Protein AF-A0A3D2F6R0-F1 (afdb_monomer_lite)

Sequence (91 aa):
AKELNLNTIFVVFVDASLALIELKQRQRQLTNSGVDFAQHDFAAMGKAFGGNGHTVHTRDELRVALKAAQKAQEFTVIAAVIEKGAYDGRI

pLDDT: mean 86.97, std 10.98, range [60.59, 98.25]

Secondary structure (DSSP, 8-state):
-GGGT---EEEEEE-SB-HHHHHHHHHTT----S-B-----HHHHHHHTTSEEEEESSHHHHHHHHHHHTT-SS-EEEEEE--TTTTTTT-

Foldseek 3Di:
DVVVQDLAEAEAEDAQFPLVVQVVCVVVVHPDPDTGHDDDQVQVVCVVVPAGGEEDADPVSVVVQVVVSVPDSGYYYYYHYDYRCNCPPVD

Structure (mmCIF, N/CA/C/O backbone):
data_AF-A0A3D2F6R0-F1
#
_entry.id   AF-A0A3D2F6R0-F1
#
loop_
_atom_site.group_PDB
_atom_site.id
_atom_site.type_symbol
_atom_site.label_atom_id
_atom_site.label_alt_id
_atom_site.label_comp_id
_atom_site.label_asym_id
_atom_site.label_entity_id
_atom_site.label_seq_id
_atom_site.pdbx_PDB_ins_code
_atom_site.Cartn_x
_atom_site.Cartn_y
_atom_site.Cartn_z
_atom_site.occupancy
_atom_site.B_iso_or_equiv
_atom_site.auth_seq_id
_atom_site.auth_comp_id
_atom_site.auth_asym_id
_atom_site.auth_atom_id
_atom_site.pdbx_PDB_model_num
ATOM 1 N N . ALA A 1 1 ? 3.354 5.640 14.744 1.00 87.06 1 ALA A N 1
ATOM 2 C CA . ALA A 1 1 ? 1.875 5.631 14.645 1.00 87.06 1 ALA A CA 1
ATOM 3 C C . ALA A 1 1 ? 1.254 4.851 15.799 1.00 87.06 1 ALA A C 1
ATOM 5 O O . ALA A 1 1 ? 0.522 5.458 16.569 1.00 87.06 1 ALA A O 1
ATOM 6 N N . LYS A 1 2 ? 1.607 3.567 15.974 1.00 92.44 2 LYS A N 1
ATOM 7 C C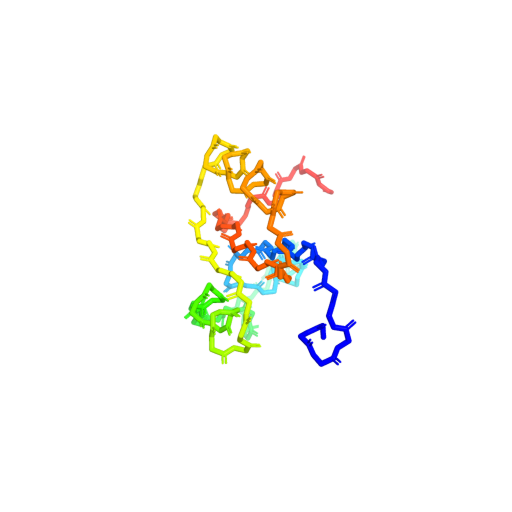A . LYS A 1 2 ? 1.124 2.734 17.087 1.00 92.44 2 LYS A CA 1
ATOM 8 C C . LYS A 1 2 ? 1.350 3.338 18.473 1.00 92.44 2 LYS A C 1
ATOM 10 O O . LYS A 1 2 ? 0.408 3.484 19.231 1.00 92.44 2 LYS A O 1
ATOM 15 N N . GLU A 1 3 ? 2.582 3.741 18.772 1.00 93.69 3 GLU A N 1
ATOM 16 C CA . GLU A 1 3 ? 2.960 4.320 20.075 1.00 93.69 3 GLU A CA 1
ATOM 17 C C . GLU A 1 3 ? 2.188 5.603 20.420 1.00 93.69 3 GLU A C 1
ATOM 19 O O . GLU A 1 3 ? 2.048 5.958 21.583 1.00 93.69 3 GLU A O 1
ATOM 24 N N . LEU A 1 4 ? 1.662 6.283 19.398 1.00 95.00 4 LEU A N 1
ATOM 25 C CA . LEU A 1 4 ? 0.868 7.502 19.521 1.00 95.00 4 LEU A CA 1
ATOM 26 C C . LEU A 1 4 ? -0.645 7.231 19.417 1.00 95.00 4 LEU A C 1
ATOM 28 O O . LEU A 1 4 ? -1.420 8.180 19.367 1.00 95.00 4 LEU A O 1
ATOM 32 N N . ASN A 1 5 ? -1.064 5.960 19.346 1.00 92.94 5 ASN A N 1
ATOM 33 C CA . ASN A 1 5 ? -2.451 5.519 19.149 1.00 92.94 5 ASN A CA 1
ATOM 34 C C . ASN A 1 5 ? -3.150 6.205 17.960 1.00 92.94 5 ASN A C 1
ATOM 36 O O . ASN A 1 5 ? -4.320 6.577 18.028 1.00 92.94 5 ASN A O 1
ATOM 40 N N . LEU A 1 6 ? -2.414 6.408 16.865 1.00 94.69 6 LEU A N 1
ATOM 41 C CA . LEU A 1 6 ? -2.960 7.009 15.650 1.00 94.69 6 LEU A CA 1
ATOM 42 C C . LEU A 1 6 ? -3.628 5.943 14.781 1.00 94.69 6 LEU A C 1
ATOM 44 O O . LEU A 1 6 ? -3.073 4.864 14.581 1.00 94.69 6 LEU A O 1
ATOM 48 N N . ASN A 1 7 ? -4.750 6.299 14.158 1.00 94.62 7 ASN A N 1
ATOM 49 C CA . ASN A 1 7 ? -5.463 5.484 13.170 1.00 94.62 7 ASN A CA 1
ATOM 50 C C . ASN A 1 7 ? -5.156 5.903 11.717 1.00 94.62 7 ASN A C 1
ATOM 52 O O . ASN A 1 7 ? -5.988 5.780 10.820 1.00 94.62 7 ASN A O 1
ATOM 56 N N . THR A 1 8 ? -3.953 6.431 11.475 1.00 96.94 8 THR A N 1
ATOM 57 C CA . THR A 1 8 ? -3.527 6.924 10.159 1.00 96.94 8 THR A CA 1
ATOM 58 C C . THR A 1 8 ? -3.581 5.829 9.091 1.00 96.94 8 THR A C 1
ATOM 60 O O . THR A 1 8 ? -3.153 4.696 9.317 1.00 96.94 8 THR A O 1
ATOM 63 N N . ILE A 1 9 ? -4.061 6.186 7.900 1.00 97.62 9 ILE A N 1
ATOM 64 C CA . ILE A 1 9 ? -4.106 5.301 6.734 1.00 97.62 9 ILE A CA 1
ATOM 65 C C . ILE A 1 9 ? -2.913 5.628 5.834 1.00 97.62 9 ILE A C 1
ATOM 67 O O . ILE A 1 9 ? -2.837 6.716 5.269 1.00 97.62 9 ILE A O 1
ATOM 71 N N . PHE A 1 10 ? -1.992 4.681 5.688 1.00 96.62 10 PHE A N 1
ATOM 72 C CA . PHE A 1 10 ? -0.856 4.764 4.778 1.00 96.62 10 PHE A CA 1
ATOM 73 C C . PHE A 1 10 ? -1.177 3.992 3.502 1.00 96.62 10 PHE A C 1
ATOM 75 O O . PHE A 1 10 ? -1.413 2.786 3.554 1.00 96.62 10 PHE A O 1
ATOM 82 N N . VAL A 1 11 ? -1.165 4.67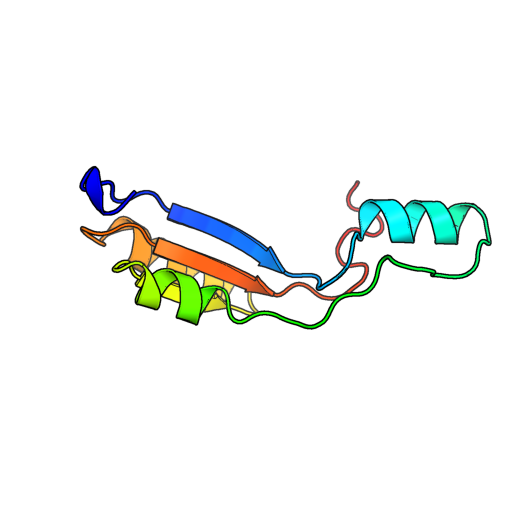1 2.357 1.00 95.94 11 VAL A N 1
ATOM 83 C CA . VAL A 1 11 ? -1.294 4.031 1.042 1.00 95.94 11 VAL A CA 1
ATOM 84 C C . VAL A 1 11 ? 0.070 4.052 0.369 1.00 95.94 11 VAL A C 1
ATOM 86 O O . VAL A 1 11 ? 0.626 5.121 0.128 1.00 95.94 11 VAL A O 1
ATOM 89 N N . VAL A 1 12 ? 0.610 2.871 0.087 1.00 93.38 12 VAL A N 1
ATOM 90 C CA . VAL A 1 12 ? 1.909 2.686 -0.562 1.00 93.38 12 VAL A CA 1
ATOM 91 C C . VAL A 1 12 ? 1.657 2.171 -1.971 1.00 93.38 12 VAL A C 1
ATOM 93 O O . VAL A 1 12 ? 1.142 1.068 -2.129 1.00 93.38 12 VAL A O 1
ATOM 96 N N . PHE A 1 13 ? 2.006 2.952 -2.992 1.00 90.12 13 PHE A N 1
ATOM 97 C CA . PHE A 1 13 ? 1.991 2.472 -4.374 1.00 90.12 13 PHE A CA 1
ATOM 98 C C . PHE A 1 13 ? 3.243 1.635 -4.626 1.00 90.12 13 PHE A C 1
ATOM 100 O O . PHE A 1 13 ? 4.357 2.142 -4.524 1.00 90.12 13 PHE A O 1
ATOM 107 N N . VAL A 1 14 ? 3.054 0.348 -4.907 1.00 88.38 14 VAL A N 1
ATOM 108 C CA . VAL A 1 14 ? 4.137 -0.624 -5.069 1.00 88.38 14 VAL A CA 1
ATOM 109 C C . VAL A 1 14 ? 4.292 -0.950 -6.549 1.00 88.38 14 VAL A C 1
ATOM 111 O O . VAL A 1 14 ? 3.495 -1.702 -7.102 1.00 88.38 14 VAL A O 1
ATOM 114 N N . ASP A 1 15 ? 5.329 -0.398 -7.174 1.00 83.31 15 ASP A N 1
ATOM 115 C CA . ASP A 1 15 ? 5.764 -0.673 -8.556 1.00 83.31 15 ASP A CA 1
ATOM 116 C C . ASP A 1 15 ? 7.074 -1.487 -8.621 1.00 83.31 15 ASP A C 1
ATOM 118 O O . ASP A 1 15 ? 7.511 -1.880 -9.705 1.00 83.31 15 ASP A O 1
ATOM 122 N N . ALA A 1 16 ? 7.695 -1.742 -7.459 1.00 76.00 16 ALA A N 1
ATOM 123 C CA . ALA A 1 16 ? 8.998 -2.395 -7.308 1.00 76.00 16 ALA A CA 1
ATOM 124 C C . ALA A 1 16 ? 10.105 -1.755 -8.171 1.00 76.00 16 ALA A C 1
ATOM 126 O O . 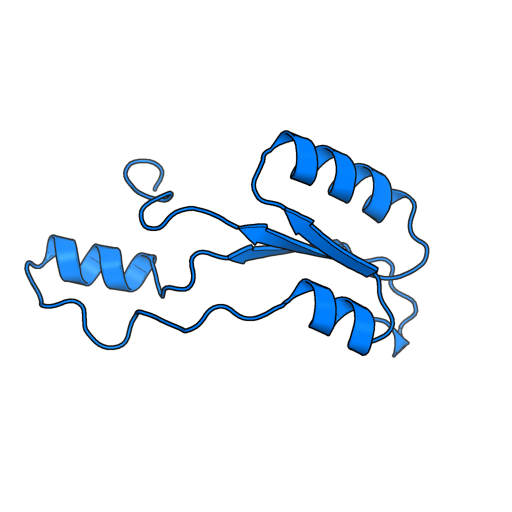ALA A 1 16 ? 11.025 -2.440 -8.624 1.00 76.00 16 ALA A O 1
ATOM 127 N N . SER A 1 17 ? 10.015 -0.443 -8.412 1.00 70.38 17 SER A N 1
ATOM 128 C CA . SER A 1 17 ? 10.976 0.288 -9.230 1.00 70.38 17 SER A CA 1
ATOM 129 C C . SER A 1 17 ? 11.111 1.745 -8.780 1.00 70.38 17 SER A C 1
ATOM 131 O O . SER A 1 17 ? 10.169 2.348 -8.283 1.00 70.38 17 SER A O 1
ATOM 133 N N . LEU A 1 18 ? 12.263 2.377 -9.007 1.00 70.75 18 LEU A N 1
ATOM 134 C CA . LEU A 1 18 ? 12.334 3.842 -9.040 1.00 70.75 18 LEU A CA 1
ATOM 135 C C . LEU A 1 18 ? 11.725 4.330 -10.360 1.00 70.75 18 LEU A C 1
ATOM 137 O O . LEU A 1 18 ? 12.445 4.840 -11.220 1.00 70.75 18 LEU A O 1
ATOM 141 N N . ALA A 1 19 ? 10.408 4.180 -10.528 1.00 68.50 19 ALA A N 1
ATOM 142 C CA . ALA A 1 19 ? 9.739 4.322 -11.823 1.00 68.50 19 ALA A CA 1
ATOM 143 C C . ALA A 1 19 ? 9.994 5.675 -12.513 1.00 68.50 19 ALA A C 1
ATOM 145 O O . ALA A 1 19 ? 10.130 5.740 -13.729 1.00 68.50 19 ALA A O 1
ATOM 146 N N . LEU A 1 20 ? 10.148 6.770 -11.758 1.00 75.25 20 LEU A N 1
ATOM 147 C CA . LEU A 1 20 ? 10.473 8.085 -12.334 1.00 75.25 20 LEU A CA 1
ATOM 148 C C . LEU A 1 20 ? 11.919 8.196 -12.844 1.00 75.25 20 LEU A C 1
ATOM 150 O O . LEU A 1 20 ? 12.207 9.000 -13.733 1.00 75.25 20 LEU A O 1
ATOM 154 N N . ILE A 1 21 ? 12.845 7.436 -12.259 1.00 75.38 21 ILE A N 1
ATOM 155 C CA . ILE A 1 21 ? 14.239 7.375 -12.707 1.00 75.38 21 ILE A CA 1
ATOM 156 C C . ILE A 1 21 ? 14.347 6.417 -13.892 1.00 75.38 21 ILE A C 1
ATOM 158 O O . ILE A 1 21 ? 15.002 6.763 -14.872 1.00 75.38 21 ILE A O 1
ATOM 162 N N . GLU A 1 22 ? 13.652 5.278 -13.842 1.00 79.19 22 GLU A N 1
ATOM 163 C CA . GLU A 1 22 ? 13.507 4.350 -14.970 1.00 79.19 22 GLU A CA 1
ATOM 164 C C . GLU A 1 22 ? 12.962 5.079 -16.207 1.00 79.19 22 GLU A C 1
ATOM 166 O O . GLU A 1 22 ? 13.616 5.083 -17.252 1.00 79.19 22 GLU A O 1
ATOM 171 N N . LEU A 1 23 ? 11.871 5.837 -16.052 1.00 73.31 23 LEU A N 1
ATOM 172 C CA . LEU A 1 23 ? 11.273 6.629 -17.127 1.00 73.31 23 LEU A CA 1
ATOM 173 C C . LEU A 1 23 ? 12.282 7.596 -17.767 1.00 73.31 23 LEU A C 1
ATOM 175 O O . LEU A 1 23 ? 12.340 7.726 -18.991 1.00 73.31 23 LEU A O 1
ATOM 179 N N . LYS A 1 24 ? 13.118 8.255 -16.954 1.00 80.44 24 LYS A N 1
ATOM 180 C CA . LYS A 1 24 ? 14.175 9.164 -17.433 1.00 80.44 24 LYS A CA 1
ATOM 181 C C . LYS A 1 24 ? 15.323 8.423 -18.121 1.00 80.44 24 LYS A C 1
ATOM 183 O O . LYS A 1 24 ? 15.852 8.946 -19.102 1.00 80.44 24 LYS A O 1
ATOM 188 N N . GLN A 1 25 ? 15.720 7.243 -17.636 1.00 78.88 25 GLN A N 1
ATOM 189 C CA . GLN A 1 25 ? 16.726 6.405 -18.302 1.00 78.88 25 GLN A CA 1
ATOM 190 C C . GLN A 1 25 ? 16.214 5.960 -19.678 1.00 78.88 25 GLN A C 1
ATOM 192 O O . GLN A 1 25 ? 16.905 6.165 -20.676 1.00 78.88 25 GLN A O 1
ATOM 197 N N . ARG A 1 26 ? 14.958 5.500 -19.760 1.00 77.19 26 ARG A N 1
ATOM 198 C CA . ARG A 1 26 ? 14.297 5.105 -21.012 1.00 77.19 26 ARG A CA 1
ATOM 199 C C . ARG A 1 26 ? 14.185 6.263 -22.007 1.00 77.19 26 ARG A C 1
ATOM 201 O O . ARG A 1 26 ? 14.570 6.110 -23.163 1.00 77.19 26 ARG A O 1
ATOM 208 N N . GLN A 1 27 ? 13.724 7.439 -21.565 1.00 79.69 27 GLN A N 1
ATOM 209 C CA . GLN A 1 27 ? 13.642 8.645 -22.409 1.00 79.69 27 GLN A CA 1
ATOM 210 C C . GLN A 1 27 ? 15.004 9.070 -22.979 1.00 79.69 27 GLN A C 1
ATOM 212 O O . GLN A 1 27 ? 15.066 9.662 -24.053 1.00 79.69 27 GLN A O 1
ATOM 217 N N . ARG A 1 28 ? 16.096 8.765 -22.271 1.00 83.25 28 ARG A N 1
ATOM 218 C CA . ARG A 1 28 ? 17.472 9.067 -22.686 1.00 83.25 28 ARG A CA 1
ATOM 219 C C . ARG A 1 28 ? 18.164 7.908 -23.410 1.00 83.25 28 ARG A C 1
ATOM 221 O O . ARG A 1 28 ? 19.359 8.011 -23.663 1.00 83.25 28 ARG A O 1
ATOM 228 N N . GLN A 1 29 ? 17.438 6.834 -23.738 1.00 80.62 29 GLN A N 1
ATOM 229 C CA . GLN A 1 29 ? 17.977 5.616 -24.363 1.00 80.62 29 GLN A CA 1
ATOM 230 C C . GLN A 1 29 ? 19.131 4.981 -23.562 1.00 80.62 29 GLN A C 1
ATOM 232 O O . GLN A 1 29 ? 20.025 4.351 -24.124 1.00 80.62 29 GLN A O 1
ATOM 237 N N . LEU A 1 30 ? 19.124 5.161 -22.239 1.00 78.88 30 LEU A N 1
ATOM 238 C CA . LEU A 1 30 ? 20.093 4.562 -21.327 1.00 78.88 30 LEU A CA 1
ATOM 239 C C . LEU A 1 30 ? 19.611 3.179 -20.881 1.00 78.88 30 LEU A C 1
ATOM 241 O O . LEU A 1 30 ? 18.411 2.938 -20.745 1.00 78.88 30 LEU A O 1
ATOM 245 N N . THR A 1 31 ? 20.557 2.279 -20.614 1.00 79.31 31 THR A N 1
ATOM 246 C CA . THR A 1 31 ? 20.271 0.956 -20.045 1.00 79.31 31 THR A CA 1
ATOM 247 C C . THR A 1 31 ? 19.628 1.094 -18.669 1.00 79.31 31 THR A C 1
ATOM 249 O O . THR A 1 31 ? 20.161 1.812 -17.826 1.00 79.31 31 THR A O 1
ATOM 252 N N . ASN A 1 32 ? 18.539 0.356 -18.434 1.00 75.31 32 ASN A N 1
ATOM 253 C CA . ASN A 1 32 ? 17.874 0.253 -17.138 1.00 75.31 32 ASN A CA 1
ATOM 254 C C . ASN A 1 32 ? 18.845 -0.342 -16.094 1.00 75.31 32 ASN A C 1
ATOM 256 O O . ASN A 1 32 ? 19.140 -1.538 -16.119 1.00 75.31 32 ASN A O 1
ATOM 260 N N . SER A 1 33 ? 19.392 0.508 -15.221 1.00 76.75 33 SER A N 1
ATOM 261 C CA . SER A 1 33 ? 20.410 0.130 -14.237 1.00 76.75 33 SER A CA 1
ATOM 262 C C . SER A 1 33 ? 20.099 0.705 -12.857 1.00 76.75 33 SER A C 1
ATOM 264 O O . SER A 1 33 ? 19.893 1.912 -12.701 1.00 76.75 33 SER A O 1
ATOM 266 N N . GLY A 1 34 ? 20.078 -0.175 -11.848 1.00 76.94 34 GLY A N 1
ATOM 267 C CA . GLY A 1 34 ? 19.957 0.182 -10.429 1.00 76.94 34 GLY A CA 1
ATOM 268 C C . GLY A 1 34 ? 18.583 0.688 -9.977 1.00 76.94 34 GLY A C 1
ATOM 269 O O . GLY A 1 34 ? 18.485 1.243 -8.886 1.00 76.94 34 GLY A O 1
ATOM 270 N N . VAL A 1 35 ? 17.537 0.536 -10.795 1.00 73.75 35 VAL A N 1
ATOM 271 C CA . VAL A 1 35 ? 16.191 1.067 -10.497 1.00 73.75 35 VAL A CA 1
ATOM 272 C C . VAL A 1 35 ? 15.137 -0.010 -10.271 1.00 73.75 35 VAL A C 1
ATOM 274 O O . VAL A 1 35 ? 14.029 0.335 -9.887 1.00 73.75 35 VAL A O 1
ATOM 277 N N . ASP A 1 36 ? 15.457 -1.287 -10.474 1.00 73.69 36 ASP A N 1
ATOM 278 C CA . ASP A 1 36 ? 14.561 -2.404 -10.173 1.00 73.69 36 ASP A CA 1
ATOM 279 C C . ASP A 1 36 ? 14.845 -2.966 -8.775 1.00 73.69 36 ASP A C 1
ATOM 281 O O . ASP A 1 36 ? 16.001 -3.189 -8.409 1.00 73.69 36 ASP A O 1
ATOM 285 N N . PHE A 1 37 ? 13.787 -3.239 -8.008 1.00 73.31 37 PHE A N 1
ATOM 286 C CA . PHE A 1 37 ? 13.878 -3.831 -6.674 1.00 73.31 37 PHE A CA 1
ATOM 287 C C . PHE A 1 37 ? 13.109 -5.148 -6.576 1.00 73.31 37 PHE A C 1
ATOM 289 O O . PHE A 1 37 ? 12.198 -5.432 -7.354 1.00 73.31 37 PHE A O 1
ATOM 296 N N . ALA A 1 38 ? 13.450 -5.944 -5.560 1.00 75.56 38 ALA A N 1
ATOM 297 C CA . ALA A 1 38 ? 12.600 -7.045 -5.128 1.00 75.56 38 ALA A CA 1
ATOM 298 C C . ALA A 1 38 ? 11.301 -6.501 -4.508 1.00 75.56 38 ALA A C 1
ATOM 300 O O . ALA A 1 38 ? 11.285 -5.432 -3.895 1.00 75.56 38 ALA A O 1
ATOM 301 N N . GLN A 1 39 ? 10.205 -7.247 -4.644 1.00 76.69 39 GLN A N 1
ATOM 302 C CA . GLN A 1 39 ? 8.959 -6.909 -3.961 1.00 76.69 39 GLN A CA 1
ATOM 303 C C . GLN A 1 39 ? 9.084 -7.160 -2.453 1.00 76.69 39 GLN A C 1
ATOM 305 O O . GLN A 1 39 ? 9.626 -8.177 -2.019 1.00 76.69 39 GLN A O 1
ATOM 310 N N . HIS A 1 40 ? 8.547 -6.235 -1.660 1.00 83.88 40 HIS A N 1
ATOM 311 C CA . HIS A 1 40 ? 8.471 -6.343 -0.207 1.00 83.88 40 HIS A CA 1
ATOM 312 C C . HIS A 1 40 ? 7.015 -6.478 0.244 1.00 83.88 40 HIS A C 1
ATOM 314 O O . HIS A 1 40 ? 6.122 -5.835 -0.311 1.00 83.88 40 HIS A O 1
ATOM 320 N N . ASP A 1 41 ? 6.776 -7.277 1.284 1.00 89.19 41 ASP A N 1
ATOM 321 C CA . ASP A 1 41 ? 5.446 -7.427 1.876 1.00 89.19 41 ASP A CA 1
ATOM 322 C C . ASP A 1 41 ? 5.166 -6.303 2.889 1.00 89.19 41 ASP A C 1
ATOM 324 O O . ASP A 1 41 ? 5.340 -6.441 4.103 1.00 89.19 41 ASP A O 1
ATOM 328 N N . PHE A 1 42 ? 4.734 -5.153 2.373 1.00 91.19 42 PHE A N 1
ATOM 329 C CA . PHE A 1 42 ? 4.371 -3.992 3.190 1.00 91.19 42 PHE A CA 1
ATOM 330 C C . PHE A 1 42 ? 3.173 -4.261 4.113 1.00 91.19 42 PHE A C 1
ATOM 332 O O . PHE A 1 42 ? 3.083 -3.672 5.192 1.00 91.19 42 PHE A O 1
ATOM 339 N N . ALA A 1 43 ? 2.260 -5.157 3.725 1.00 92.88 43 ALA A N 1
ATOM 340 C CA . ALA A 1 43 ? 1.123 -5.524 4.559 1.00 92.88 43 ALA A CA 1
ATOM 341 C C . ALA A 1 43 ? 1.582 -6.312 5.794 1.00 92.88 43 ALA A C 1
ATOM 343 O O . ALA A 1 43 ? 1.130 -6.026 6.906 1.00 92.88 43 ALA A O 1
ATOM 344 N N . ALA A 1 44 ? 2.507 -7.261 5.626 1.00 93.19 44 ALA A N 1
ATOM 345 C CA . ALA A 1 44 ? 3.126 -7.971 6.740 1.00 93.19 44 ALA A CA 1
ATOM 346 C C . ALA A 1 44 ? 3.890 -7.018 7.664 1.00 93.19 44 ALA A C 1
ATOM 348 O O . ALA A 1 44 ? 3.755 -7.125 8.882 1.00 93.19 44 ALA A O 1
ATOM 349 N N . MET A 1 45 ? 4.616 -6.040 7.111 1.00 93.06 45 MET A N 1
ATOM 350 C CA . MET A 1 45 ? 5.286 -5.016 7.921 1.00 93.06 45 MET A CA 1
ATOM 351 C C . MET A 1 45 ? 4.280 -4.216 8.758 1.00 93.06 45 MET A C 1
ATOM 353 O O . MET A 1 45 ? 4.449 -4.117 9.97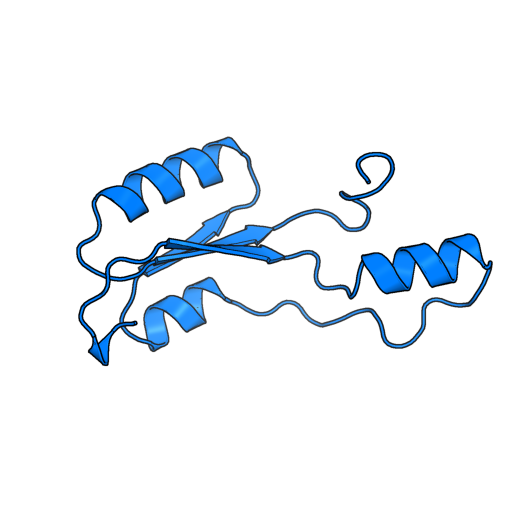0 1.00 93.06 45 MET A O 1
ATOM 357 N N . GLY A 1 46 ? 3.194 -3.712 8.160 1.00 92.25 46 GLY A N 1
ATOM 358 C CA . GLY A 1 46 ? 2.149 -2.981 8.891 1.00 92.25 46 GLY A CA 1
ATOM 359 C C . GLY A 1 46 ? 1.580 -3.768 10.078 1.00 92.25 46 GLY A C 1
ATOM 360 O O . GLY A 1 46 ? 1.421 -3.216 11.168 1.00 92.25 46 GLY A O 1
ATOM 361 N N . LYS A 1 47 ? 1.368 -5.077 9.893 1.00 95.12 47 LYS A N 1
ATOM 362 C CA . LYS A 1 47 ? 0.941 -5.995 10.962 1.00 95.12 47 LYS A CA 1
ATOM 363 C C . LYS A 1 47 ? 2.020 -6.201 12.025 1.00 95.12 47 LYS A C 1
ATOM 365 O O . LYS A 1 47 ? 1.713 -6.150 13.213 1.00 95.12 47 LYS A O 1
ATOM 370 N N . ALA A 1 48 ? 3.275 -6.391 11.621 1.00 94.44 48 ALA A N 1
ATOM 371 C CA . ALA A 1 48 ? 4.400 -6.579 12.538 1.00 94.44 48 ALA A CA 1
ATOM 372 C C . ALA A 1 48 ? 4.625 -5.361 13.453 1.00 94.44 48 ALA A C 1
ATOM 374 O O . ALA A 1 48 ? 4.996 -5.525 14.611 1.00 94.44 48 ALA A O 1
ATOM 375 N N . PHE A 1 49 ? 4.330 -4.150 12.970 1.00 93.81 49 PHE A N 1
ATOM 376 C CA . PHE A 1 49 ? 4.371 -2.911 13.758 1.00 93.81 49 PHE A CA 1
ATOM 377 C C . PHE A 1 49 ? 3.095 -2.648 14.588 1.00 93.81 49 PHE A C 1
ATOM 379 O O . PHE A 1 49 ? 2.935 -1.564 15.153 1.00 93.81 49 PHE A O 1
ATOM 386 N N . GLY A 1 50 ? 2.180 -3.619 14.682 1.00 93.56 50 GLY A N 1
ATOM 387 C CA . GLY A 1 50 ? 0.993 -3.553 15.540 1.00 93.56 50 GLY A CA 1
ATOM 388 C C . GLY A 1 50 ? -0.207 -2.813 14.945 1.00 93.56 50 GLY A C 1
ATOM 389 O O . GLY A 1 50 ? -1.092 -2.409 15.702 1.00 93.56 50 GLY A O 1
ATOM 390 N N . GLY A 1 51 ? -0.230 -2.612 13.624 1.00 95.19 51 GLY A N 1
ATOM 391 C CA . GLY A 1 51 ? -1.356 -2.043 12.881 1.00 95.19 51 GLY A CA 1
ATOM 392 C C . GLY A 1 51 ? -2.037 -3.061 11.968 1.00 95.19 51 GLY A C 1
ATOM 393 O O . GLY A 1 51 ? -1.821 -4.269 12.059 1.00 95.19 51 GLY A O 1
ATOM 394 N N . ASN A 1 52 ? -2.858 -2.564 11.047 1.00 97.19 52 ASN A N 1
ATOM 395 C CA . ASN A 1 52 ? -3.480 -3.376 10.004 1.00 97.19 52 ASN A CA 1
ATOM 396 C C . ASN A 1 52 ? -2.641 -3.361 8.723 1.00 97.19 52 ASN A C 1
ATOM 398 O O . ASN A 1 52 ? -1.920 -2.402 8.442 1.00 97.19 52 ASN A O 1
ATOM 402 N N . GLY A 1 53 ? -2.774 -4.410 7.913 1.00 96.69 53 GLY A N 1
ATOM 403 C CA . GLY A 1 53 ? -2.043 -4.552 6.657 1.00 96.69 53 GLY A CA 1
ATOM 404 C C . GLY A 1 53 ? -2.896 -5.185 5.566 1.00 96.69 53 GLY A C 1
ATOM 405 O O . GLY A 1 53 ? -3.432 -6.279 5.767 1.00 96.69 53 GLY A O 1
ATOM 406 N N . HIS A 1 54 ? -2.974 -4.523 4.412 1.00 97.25 54 HIS A N 1
ATOM 407 C CA . HIS A 1 54 ? -3.670 -4.990 3.214 1.00 97.25 54 HIS A CA 1
ATOM 408 C C . HIS A 1 54 ? -2.757 -4.895 1.995 1.00 97.25 54 HIS A C 1
ATOM 410 O O . HIS A 1 54 ? -2.096 -3.878 1.808 1.00 97.25 54 HIS A O 1
ATOM 416 N N . THR A 1 55 ? -2.782 -5.913 1.142 1.00 96.88 55 THR A N 1
ATOM 417 C CA . THR A 1 55 ? -2.227 -5.850 -0.214 1.00 96.88 55 THR A CA 1
ATOM 418 C C . THR A 1 55 ? -3.397 -5.860 -1.183 1.00 96.88 55 THR A C 1
ATOM 420 O O . THR A 1 55 ? -4.308 -6.672 -1.024 1.00 96.88 55 THR A O 1
ATOM 423 N N . VAL A 1 56 ? -3.405 -4.924 -2.130 1.00 96.69 56 VAL A N 1
ATOM 424 C CA . VAL A 1 56 ? -4.481 -4.751 -3.108 1.00 96.69 56 VAL A CA 1
ATOM 425 C C . VAL A 1 56 ? -3.893 -4.622 -4.507 1.00 96.69 56 VAL A C 1
ATOM 427 O O . VAL A 1 56 ? -2.878 -3.958 -4.703 1.00 96.69 56 VAL A O 1
ATOM 430 N N . HIS A 1 57 ? -4.552 -5.236 -5.478 1.00 94.62 57 HIS A N 1
ATOM 431 C CA . HIS A 1 57 ? -4.168 -5.249 -6.890 1.00 94.62 57 HIS A CA 1
ATOM 432 C C . HIS A 1 57 ? -5.190 -4.529 -7.770 1.00 94.62 57 HIS A C 1
ATOM 434 O O . HIS A 1 57 ? -4.912 -4.197 -8.920 1.00 94.62 57 HIS A O 1
ATOM 440 N N . THR A 1 58 ? -6.385 -4.269 -7.238 1.00 93.62 58 THR A N 1
ATOM 441 C CA . THR A 1 58 ? -7.474 -3.638 -7.983 1.00 93.62 58 THR A CA 1
ATOM 442 C C . THR A 1 58 ? -8.012 -2.402 -7.272 1.00 93.62 58 THR A C 1
ATOM 444 O O . THR A 1 58 ? -7.883 -2.218 -6.059 1.00 93.62 58 THR A O 1
ATOM 447 N N . ARG A 1 59 ? -8.668 -1.524 -8.040 1.00 93.88 59 ARG A N 1
ATOM 448 C CA . ARG A 1 59 ? -9.346 -0.338 -7.489 1.00 93.88 59 ARG A CA 1
ATOM 449 C C . ARG A 1 59 ? -10.478 -0.712 -6.534 1.00 93.88 59 ARG A C 1
ATOM 451 O O . ARG A 1 59 ? -10.752 0.033 -5.594 1.00 93.88 59 ARG A O 1
ATOM 458 N N . ASP A 1 60 ? -11.135 -1.840 -6.775 1.00 97.12 60 ASP A N 1
ATOM 459 C CA . ASP A 1 60 ? -12.228 -2.308 -5.928 1.00 97.12 60 ASP A CA 1
ATOM 460 C C . ASP A 1 60 ? -11.705 -2.847 -4.601 1.00 97.12 60 ASP A C 1
ATOM 462 O O . ASP A 1 60 ? -12.214 -2.449 -3.552 1.00 97.12 60 ASP A O 1
ATOM 466 N N . GLU A 1 61 ? -10.621 -3.623 -4.625 1.00 97.19 61 GLU A N 1
ATOM 467 C CA . GLU A 1 61 ? -9.906 -4.026 -3.412 1.00 97.19 61 GLU A CA 1
ATOM 468 C C . GLU A 1 61 ? -9.399 -2.817 -2.625 1.00 97.19 61 GLU A C 1
ATOM 470 O O . GLU A 1 61 ? -9.605 -2.752 -1.413 1.00 97.19 61 GLU A O 1
ATOM 475 N N . LEU A 1 62 ? -8.822 -1.813 -3.298 1.00 96.69 62 LEU A N 1
ATOM 476 C CA . LEU A 1 62 ? -8.398 -0.572 -2.649 1.00 96.69 62 LEU A CA 1
ATOM 477 C C . LEU A 1 62 ? -9.577 0.126 -1.963 1.00 96.69 62 LEU A C 1
ATOM 479 O O . LEU A 1 62 ? -9.464 0.564 -0.820 1.00 96.69 62 LEU A O 1
ATOM 483 N N . ARG A 1 63 ? -10.736 0.204 -2.624 1.00 97.62 63 ARG A N 1
ATOM 484 C CA . ARG A 1 63 ? -11.937 0.814 -2.040 1.00 97.62 63 ARG A CA 1
ATOM 485 C C . ARG A 1 63 ? -12.435 0.037 -0.822 1.00 97.62 63 ARG A C 1
ATOM 487 O O . ARG A 1 63 ? -12.874 0.655 0.147 1.00 97.62 63 ARG A O 1
ATOM 494 N N . VAL A 1 64 ? -12.379 -1.293 -0.857 1.00 98.12 64 VAL A N 1
ATOM 495 C CA . VAL A 1 64 ? -12.733 -2.145 0.287 1.00 98.12 64 VAL A CA 1
ATOM 496 C C . VAL A 1 64 ? -11.746 -1.940 1.438 1.00 98.12 64 VAL A C 1
ATOM 498 O O . VAL A 1 64 ? -12.180 -1.687 2.563 1.00 98.12 64 VAL A O 1
ATOM 501 N N . ALA A 1 65 ? -10.442 -1.954 1.159 1.00 97.12 65 ALA A N 1
ATOM 502 C CA . ALA A 1 65 ? -9.393 -1.741 2.152 1.00 97.12 65 ALA A CA 1
ATOM 503 C C . ALA A 1 65 ? -9.488 -0.350 2.798 1.00 97.12 65 ALA A C 1
ATOM 505 O O . ALA A 1 65 ? -9.403 -0.235 4.016 1.00 97.12 65 ALA A O 1
ATOM 506 N N . LEU A 1 66 ? -9.762 0.700 2.018 1.00 97.50 66 LEU A N 1
ATOM 507 C CA . LEU A 1 66 ? -9.974 2.054 2.539 1.00 97.50 66 LEU A CA 1
ATOM 508 C C . LEU A 1 66 ? -11.198 2.135 3.458 1.00 97.50 66 LEU A C 1
ATOM 510 O O . LEU A 1 66 ? -11.133 2.766 4.511 1.00 97.50 66 LEU A O 1
ATOM 514 N N . LYS A 1 67 ? -12.309 1.480 3.095 1.00 97.94 67 LYS A N 1
ATOM 515 C CA . LYS A 1 67 ? -13.509 1.422 3.948 1.00 97.94 67 LYS A CA 1
ATOM 516 C C . LYS A 1 67 ? -13.247 0.682 5.260 1.00 97.94 67 LYS A C 1
ATOM 518 O O . LYS A 1 67 ? -13.805 1.072 6.283 1.00 97.94 67 LYS A O 1
ATOM 523 N N . ALA A 1 68 ? -12.436 -0.375 5.232 1.00 96.94 68 ALA A N 1
ATOM 524 C CA . ALA A 1 68 ? -12.009 -1.082 6.436 1.00 96.94 68 ALA A CA 1
ATOM 525 C C . ALA A 1 68 ? -11.086 -0.203 7.297 1.00 96.94 68 ALA A C 1
ATOM 527 O O . ALA A 1 68 ? -11.340 -0.035 8.486 1.00 96.94 68 ALA A O 1
ATOM 528 N N . ALA A 1 69 ? -10.087 0.431 6.681 1.00 96.25 69 ALA A N 1
ATOM 529 C CA . ALA A 1 69 ? -9.114 1.290 7.350 1.00 96.25 69 ALA A CA 1
ATOM 530 C C . ALA A 1 69 ? -9.761 2.504 8.039 1.00 96.25 69 ALA A C 1
ATOM 532 O O . ALA A 1 69 ? -9.399 2.833 9.161 1.00 96.25 69 ALA A O 1
ATOM 533 N N . GLN A 1 70 ? -10.774 3.127 7.425 1.00 96.62 70 GLN A N 1
ATOM 534 C CA . GLN A 1 70 ? -11.522 4.241 8.034 1.00 96.62 70 GLN A CA 1
ATOM 535 C C . GLN A 1 70 ?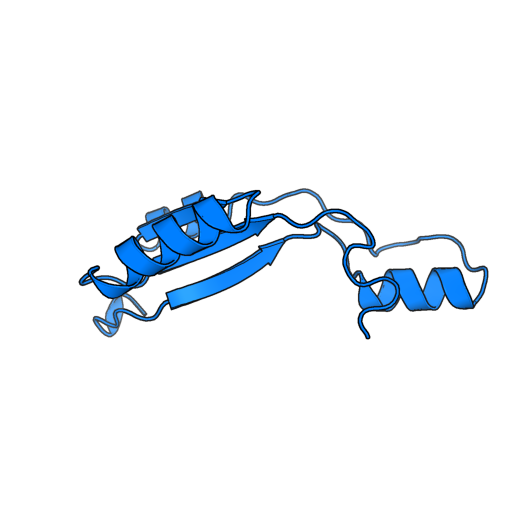 -12.281 3.856 9.312 1.00 96.62 70 GLN A C 1
ATOM 537 O O . GLN A 1 70 ? -12.604 4.725 10.117 1.00 96.62 70 GLN A O 1
ATOM 542 N N . LYS A 1 71 ? -12.597 2.570 9.491 1.00 96.81 71 LYS A N 1
ATOM 543 C CA . LYS A 1 71 ? -13.286 2.048 10.680 1.00 96.81 71 LYS A CA 1
ATOM 544 C C . LYS A 1 71 ? -12.318 1.472 11.713 1.00 96.81 71 LYS A C 1
ATOM 546 O O . LYS A 1 71 ? -12.753 1.095 12.798 1.00 96.81 71 LYS A O 1
ATOM 551 N N . ALA A 1 72 ? -11.036 1.356 11.374 1.00 95.75 72 ALA A N 1
ATOM 552 C CA . ALA A 1 72 ? -10.037 0.781 12.253 1.00 95.75 72 ALA A CA 1
ATOM 553 C C . ALA A 1 72 ? -9.662 1.754 13.379 1.00 95.75 72 ALA A C 1
ATOM 555 O O . ALA A 1 72 ? -9.582 2.966 13.187 1.00 95.75 72 ALA A O 1
ATOM 556 N N . GLN A 1 73 ? -9.401 1.198 14.561 1.00 95.25 73 GLN A N 1
ATOM 557 C CA . GLN A 1 73 ? -8.881 1.951 15.709 1.00 95.25 73 GLN A CA 1
ATOM 558 C C . GLN A 1 73 ? -7.355 2.107 15.662 1.00 95.25 73 GLN A C 1
ATOM 560 O O . GLN A 1 73 ? -6.795 2.957 16.342 1.00 95.25 73 GLN A O 1
ATOM 565 N N . GLU A 1 74 ? -6.693 1.307 14.829 1.00 95.94 74 GLU A N 1
ATOM 566 C CA . GLU A 1 74 ? -5.244 1.261 14.663 1.00 95.94 74 GLU A CA 1
ATOM 567 C C . GLU A 1 74 ? -4.853 1.772 13.279 1.00 95.94 74 GLU A C 1
ATOM 569 O O . GLU A 1 74 ? -5.638 1.697 12.326 1.00 95.94 74 GLU A O 1
ATOM 574 N N . PHE A 1 75 ? -3.616 2.251 13.141 1.00 97.62 75 PHE A N 1
ATOM 575 C CA . PHE A 1 75 ? -3.088 2.635 11.835 1.00 97.62 75 PHE A CA 1
ATOM 576 C C . PHE A 1 75 ? -3.147 1.460 10.850 1.00 97.62 75 PHE A C 1
ATOM 578 O O . PHE A 1 75 ? -3.072 0.288 11.227 1.00 97.62 75 PHE A O 1
ATOM 585 N N . THR A 1 76 ? -3.280 1.778 9.567 1.00 98.25 76 THR A N 1
ATOM 586 C CA . THR A 1 76 ? -3.434 0.775 8.512 1.00 98.25 76 THR A CA 1
ATOM 587 C C . THR A 1 76 ? -2.464 1.048 7.376 1.00 98.25 76 THR A C 1
ATOM 589 O O . THR A 1 76 ? -2.389 2.174 6.891 1.00 98.25 76 THR A O 1
ATOM 592 N N . VAL A 1 77 ? -1.749 0.017 6.930 1.00 98.06 77 VAL A N 1
ATOM 593 C CA . VAL A 1 77 ? -0.912 0.045 5.726 1.00 98.06 77 VAL A CA 1
ATOM 594 C C . VAL A 1 77 ? -1.648 -0.667 4.595 1.00 98.06 77 VAL A C 1
ATOM 596 O O . VAL A 1 77 ? -2.041 -1.825 4.732 1.00 98.06 77 VAL A O 1
ATOM 599 N N . ILE A 1 78 ? -1.835 0.021 3.473 1.00 98.00 78 ILE A N 1
ATOM 600 C CA . ILE A 1 78 ? -2.427 -0.520 2.251 1.00 98.00 78 ILE A CA 1
ATOM 601 C C . ILE A 1 78 ? -1.369 -0.465 1.151 1.00 98.00 78 ILE A C 1
ATOM 603 O O . ILE A 1 78 ? -1.032 0.608 0.655 1.00 98.00 78 ILE A O 1
ATOM 607 N N . ALA A 1 79 ? -0.853 -1.625 0.768 1.00 96.56 79 ALA A N 1
ATOM 608 C CA . ALA A 1 79 ? 0.051 -1.800 -0.354 1.00 96.56 79 ALA A CA 1
ATOM 609 C C . ALA A 1 79 ? -0.767 -1.927 -1.645 1.00 96.56 79 ALA A C 1
ATOM 611 O O . ALA A 1 79 ? -1.361 -2.971 -1.908 1.00 96.56 79 ALA A O 1
ATOM 612 N N . ALA A 1 80 ? -0.836 -0.851 -2.425 1.00 95.38 80 ALA A N 1
ATOM 613 C CA . ALA A 1 80 ? -1.492 -0.815 -3.723 1.00 95.38 80 ALA A CA 1
ATOM 614 C C . ALA A 1 80 ? -0.490 -1.197 -4.814 1.00 95.38 80 ALA A C 1
ATOM 616 O O . ALA A 1 80 ? 0.326 -0.378 -5.236 1.00 95.38 80 ALA A O 1
ATOM 617 N N . VAL A 1 81 ? -0.545 -2.450 -5.250 1.00 91.94 81 VAL A N 1
ATOM 618 C CA . VAL A 1 81 ? 0.325 -2.968 -6.303 1.00 91.94 81 VAL A CA 1
ATOM 619 C C . VAL A 1 81 ? -0.109 -2.380 -7.638 1.00 91.94 81 VAL A C 1
ATOM 621 O O . VAL A 1 81 ? -1.276 -2.467 -8.022 1.00 91.94 81 VAL A O 1
ATOM 624 N N . ILE A 1 82 ? 0.843 -1.771 -8.335 1.00 87.69 82 ILE A N 1
ATOM 625 C CA . ILE A 1 82 ? 0.660 -1.195 -9.663 1.00 87.69 82 ILE A CA 1
ATOM 626 C C . ILE A 1 82 ? 1.647 -1.840 -10.633 1.00 87.69 82 ILE A C 1
ATOM 628 O O . ILE A 1 82 ? 2.748 -2.242 -10.259 1.00 87.69 82 ILE A O 1
ATOM 632 N N . GLU A 1 83 ? 1.240 -1.966 -11.892 1.00 79.62 83 GLU A N 1
ATO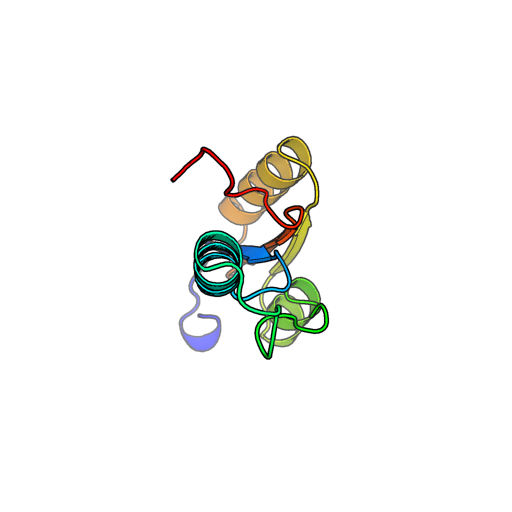M 633 C CA . GLU A 1 83 ? 2.110 -2.509 -12.933 1.00 79.62 83 GLU A CA 1
ATOM 634 C C . GLU A 1 83 ? 3.279 -1.559 -13.233 1.00 79.62 83 GLU A C 1
ATOM 636 O O . GLU A 1 83 ? 3.167 -0.333 -13.105 1.00 79.62 83 GLU A O 1
ATOM 641 N N . LYS A 1 84 ? 4.409 -2.118 -13.683 1.00 69.50 84 LYS A N 1
ATOM 642 C CA . LYS A 1 84 ? 5.528 -1.313 -14.186 1.00 69.50 84 LYS A CA 1
ATOM 643 C C . LYS A 1 84 ? 5.055 -0.450 -15.358 1.00 69.50 84 LYS A C 1
ATOM 645 O O . LYS A 1 84 ? 4.338 -0.924 -16.233 1.00 69.50 84 LYS A O 1
ATOM 650 N N . GLY A 1 85 ? 5.444 0.823 -15.364 1.00 65.12 85 GLY A N 1
ATOM 651 C CA . GLY A 1 85 ? 4.986 1.775 -16.378 1.00 65.12 85 GLY A CA 1
ATOM 652 C C . GLY A 1 85 ? 3.542 2.252 -16.187 1.00 65.12 85 GLY A C 1
ATOM 653 O O . GLY A 1 85 ? 3.036 2.980 -17.032 1.00 65.12 85 GLY A O 1
ATOM 654 N N . ALA A 1 86 ? 2.870 1.943 -15.067 1.00 66.38 86 ALA A N 1
ATOM 655 C CA . ALA A 1 86 ? 1.535 2.484 -14.773 1.00 66.38 86 ALA A CA 1
ATOM 656 C C . ALA A 1 86 ? 1.487 4.026 -14.712 1.00 66.38 86 ALA A C 1
ATOM 658 O O . ALA A 1 86 ? 0.401 4.613 -14.754 1.00 66.38 86 ALA A O 1
ATOM 659 N N . TYR A 1 87 ? 2.644 4.681 -14.632 1.00 67.56 87 TYR A N 1
ATOM 660 C CA . TYR A 1 87 ? 2.783 6.130 -14.709 1.00 67.56 87 TYR A CA 1
ATOM 661 C C . TYR A 1 87 ? 2.885 6.680 -16.145 1.00 67.56 87 TYR A C 1
ATOM 663 O O . TYR A 1 87 ? 2.741 7.888 -16.332 1.00 67.56 87 TYR A O 1
ATOM 671 N N . ASP A 1 88 ? 3.090 5.835 -17.161 1.00 64.94 88 ASP A N 1
ATOM 672 C CA . ASP A 1 88 ? 3.239 6.275 -18.551 1.00 64.94 88 ASP A CA 1
ATOM 673 C C . ASP A 1 88 ? 1.994 7.040 -19.028 1.00 64.94 88 ASP A C 1
ATOM 675 O O . ASP A 1 88 ? 0.863 6.553 -18.954 1.00 64.94 88 ASP A O 1
ATOM 679 N N . GLY A 1 89 ? 2.208 8.272 -19.502 1.00 61.66 89 GLY A N 1
ATOM 680 C CA . GLY A 1 89 ? 1.149 9.145 -20.017 1.00 61.66 89 GLY A CA 1
ATOM 681 C C . GLY A 1 89 ? 0.198 9.709 -18.954 1.00 61.66 89 GLY A C 1
ATOM 682 O O . GLY A 1 89 ? -0.838 10.267 -19.310 1.00 61.66 89 GLY A O 1
ATOM 683 N N . ARG A 1 90 ? 0.514 9.553 -17.660 1.00 65.81 90 ARG A N 1
ATOM 684 C CA . ARG A 1 90 ? -0.286 10.083 -16.538 1.00 65.81 90 ARG A CA 1
ATOM 685 C C . ARG A 1 90 ? 0.418 11.188 -15.746 1.00 65.81 90 ARG A C 1
ATOM 687 O O . ARG A 1 90 ? -0.195 11.744 -14.836 1.00 65.81 90 ARG A O 1
ATOM 694 N N . ILE A 1 91 ? 1.664 11.493 -16.103 1.00 60.59 91 ILE A N 1
ATOM 695 C CA . ILE A 1 91 ? 2.536 12.530 -15.536 1.00 60.59 91 ILE A CA 1
ATOM 696 C C . ILE A 1 91 ? 3.397 13.156 -16.627 1.00 60.59 91 ILE A C 1
ATOM 698 O O . ILE A 1 91 ? 3.683 12.453 -17.624 1.00 60.59 91 ILE A O 1
#

Radius of gyration: 15.59 Å; chains: 1; bounding box: 34×20×44 Å